Protein AF-A0A1B6EQP5-F1 (afdb_monomer_lite)

Sequence (119 aa):
STIVTNFRGEHLVSEDLEFTSCLVRVECAYKRNQNGEIEFISLIVKAPLQGSYTNMLDKEECKEKYFFYNIVPKLSNLYSVDFPKTFDCGNPSVIVMEDLNSMGFKVPKSTDLLDFEHC

Secondary structure (DSSP, 8-state):
--EEEEEEEEE-S-GGG-SSEEEEEEEEEEESSTTPPPEEEEEEEEEEPSSTTHHHHTTS--HHHHIIIIIHHHHHHHHT-----EE--S-TT-EEEE-GGGGT--PPPGGGSS-GGG-

pLDDT: mean 83.17, std 13.22, range [52.31, 97.31]

Foldseek 3Di:
DKDFPDKDKDFQAPPVPLPFKTKIKMKTWIAPDPPGDTDIFIKIKIATDPDDCVVVCVVPQQVVLCCLPPPVVVVCVVVVDDDWDWDDDPDRRMTMTGDCVVVVDGDDYPVRVDPPVVD

InterPro domains:
  IPR004119 Ecdysteroid kinase-like [PF02958] (19-119)

Structure (mmCIF, N/CA/C/O backbone):
data_AF-A0A1B6EQP5-F1
#
_entry.id   AF-A0A1B6EQP5-F1
#
loop_
_atom_site.group_PDB
_atom_site.id
_atom_site.type_symbol
_atom_site.label_atom_id
_atom_site.label_alt_id
_atom_site.label_comp_id
_atom_site.label_asym_id
_atom_site.label_entity_id
_atom_site.label_seq_id
_atom_site.pdbx_PDB_ins_code
_atom_site.Cartn_x
_atom_site.Cartn_y
_atom_site.Cartn_z
_atom_site.occupancy
_atom_site.B_iso_or_equiv
_atom_site.auth_seq_id
_atom_site.auth_comp_id
_atom_site.auth_asym_id
_atom_site.auth_atom_id
_atom_site.pdbx_PDB_model_num
ATOM 1 N N . SER A 1 1 ? -12.094 10.804 17.098 1.00 83.62 1 SER A N 1
ATOM 2 C CA . SER A 1 1 ? -10.695 10.870 16.628 1.00 83.62 1 SER A CA 1
ATOM 3 C C . SER A 1 1 ? -10.218 9.458 16.373 1.00 83.62 1 SER A C 1
ATOM 5 O O . SER A 1 1 ? -10.462 8.593 17.209 1.00 83.62 1 SER A O 1
ATOM 7 N N . THR A 1 2 ? -9.571 9.209 15.234 1.00 89.50 2 THR A N 1
ATOM 8 C CA . THR A 1 2 ? -9.067 7.867 14.918 1.00 89.50 2 THR A CA 1
ATOM 9 C C . THR A 1 2 ? -7.827 7.554 15.747 1.00 89.50 2 THR A C 1
ATOM 11 O O . THR A 1 2 ? -6.884 8.341 15.761 1.00 89.50 2 THR A O 1
ATOM 14 N N . ILE A 1 3 ? -7.836 6.417 16.438 1.00 93.06 3 ILE A N 1
ATOM 15 C CA . ILE A 1 3 ? -6.728 5.927 17.259 1.00 93.06 3 ILE A CA 1
ATOM 16 C C . ILE A 1 3 ? -6.346 4.545 16.739 1.00 93.06 3 ILE A C 1
ATOM 18 O O . ILE A 1 3 ? -7.176 3.635 16.744 1.00 93.06 3 ILE A O 1
ATOM 22 N N . VAL A 1 4 ? -5.099 4.390 16.300 1.00 93.31 4 VAL A N 1
ATOM 23 C CA . VAL A 1 4 ? -4.527 3.077 15.978 1.00 93.31 4 VAL A CA 1
ATOM 24 C C . VAL A 1 4 ? -4.215 2.373 17.293 1.00 93.31 4 VAL A C 1
ATOM 26 O O . VAL A 1 4 ? -3.490 2.908 18.128 1.00 93.31 4 VAL A O 1
ATOM 29 N N . THR A 1 5 ? -4.794 1.194 17.499 1.00 94.94 5 THR A N 1
ATOM 30 C CA . THR A 1 5 ? -4.624 0.414 18.733 1.00 94.94 5 THR A CA 1
ATOM 31 C C . THR A 1 5 ? -3.564 -0.667 18.594 1.00 94.94 5 THR A C 1
ATOM 33 O O . THR A 1 5 ? -2.934 -1.028 19.581 1.00 94.94 5 THR A O 1
ATOM 36 N N . ASN A 1 6 ? -3.385 -1.203 17.386 1.00 96.00 6 ASN A N 1
ATOM 37 C CA . ASN A 1 6 ? -2.344 -2.175 17.075 1.00 96.00 6 ASN A CA 1
ATOM 38 C C . ASN A 1 6 ? -2.026 -2.126 15.576 1.00 96.00 6 ASN A C 1
ATOM 40 O O . ASN A 1 6 ? -2.896 -1.771 14.779 1.00 96.00 6 ASN A O 1
ATOM 44 N N . PHE A 1 7 ? -0.812 -2.509 15.195 1.00 96.62 7 PHE A N 1
ATOM 45 C CA . PHE A 1 7 ? -0.445 -2.696 13.798 1.00 96.62 7 PHE A CA 1
ATOM 46 C C . PHE A 1 7 ? 0.606 -3.796 13.645 1.00 96.62 7 PHE A C 1
ATOM 48 O O . PHE A 1 7 ? 1.384 -4.062 14.562 1.00 96.62 7 PHE A O 1
ATOM 55 N N . ARG A 1 8 ? 0.643 -4.421 12.470 1.00 97.31 8 ARG A N 1
ATOM 56 C CA . ARG A 1 8 ? 1.665 -5.396 12.084 1.00 97.31 8 ARG A CA 1
ATOM 57 C C . ARG A 1 8 ? 2.097 -5.148 10.644 1.00 97.31 8 ARG A C 1
ATOM 59 O O . ARG A 1 8 ? 1.257 -4.885 9.794 1.00 97.31 8 ARG A O 1
ATOM 66 N N . GLY A 1 9 ? 3.400 -5.254 10.392 1.00 95.38 9 GLY A N 1
ATOM 67 C CA . GLY A 1 9 ? 3.980 -5.258 9.050 1.00 95.38 9 GLY A CA 1
ATOM 68 C C . GLY A 1 9 ? 4.448 -6.656 8.641 1.00 95.38 9 GLY A C 1
ATOM 69 O O . GLY A 1 9 ? 4.971 -7.398 9.474 1.00 95.38 9 GLY 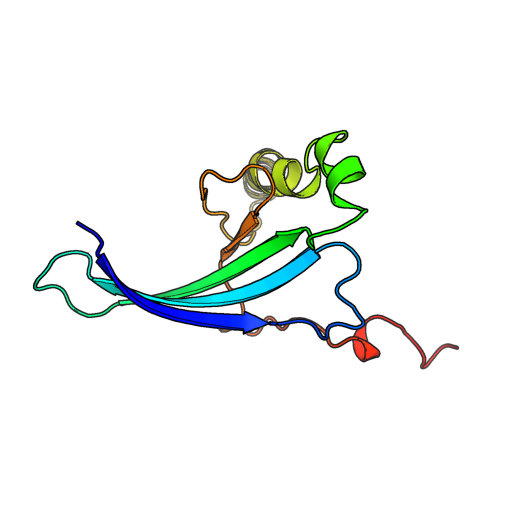A O 1
ATOM 70 N N . GLU A 1 10 ? 4.283 -6.998 7.368 1.00 93.12 10 GLU A N 1
ATOM 71 C CA . GLU A 1 10 ? 4.809 -8.210 6.735 1.00 93.12 10 GLU A CA 1
ATOM 72 C C . GLU A 1 10 ? 5.431 -7.857 5.376 1.00 93.12 10 GLU A C 1
ATOM 74 O O . GLU A 1 10 ? 4.792 -7.197 4.557 1.00 93.12 10 GLU A O 1
ATOM 79 N N . HIS A 1 11 ? 6.664 -8.303 5.120 1.00 89.88 11 HIS A N 1
ATOM 80 C CA . HIS A 1 11 ? 7.281 -8.183 3.797 1.00 89.88 11 HIS A CA 1
ATOM 81 C C . HIS A 1 11 ? 6.586 -9.119 2.809 1.00 89.88 11 HIS A C 1
ATOM 83 O O . HIS A 1 11 ? 6.406 -10.304 3.083 1.00 89.88 11 HIS A O 1
ATOM 89 N N . LEU A 1 12 ? 6.199 -8.585 1.654 1.00 86.38 12 LEU A N 1
ATOM 90 C CA . LEU A 1 12 ? 5.468 -9.340 0.634 1.00 86.38 12 LEU A CA 1
ATOM 91 C C . LEU A 1 12 ? 6.363 -9.955 -0.433 1.00 86.38 12 LEU A C 1
ATOM 93 O O . LEU A 1 12 ? 5.904 -10.778 -1.224 1.00 86.38 12 LEU A O 1
ATOM 97 N N . VAL A 1 13 ? 7.615 -9.524 -0.480 1.00 78.19 13 VAL A N 1
ATOM 98 C CA . VAL A 1 13 ? 8.592 -9.905 -1.487 1.00 78.19 13 VAL A CA 1
ATOM 99 C C . VAL A 1 13 ? 9.831 -10.414 -0.754 1.00 78.19 13 VAL A C 1
ATOM 101 O O . VAL A 1 13 ? 10.186 -9.894 0.301 1.00 78.19 13 VAL A O 1
ATOM 104 N N . SER A 1 14 ? 10.457 -11.471 -1.273 1.00 67.75 14 SER A N 1
ATOM 105 C CA . SER A 1 14 ? 11.733 -11.961 -0.743 1.00 67.75 14 SER A CA 1
ATOM 106 C C . SER A 1 14 ? 12.830 -10.921 -0.968 1.00 67.75 14 SER A C 1
ATOM 108 O O . SER A 1 14 ? 12.8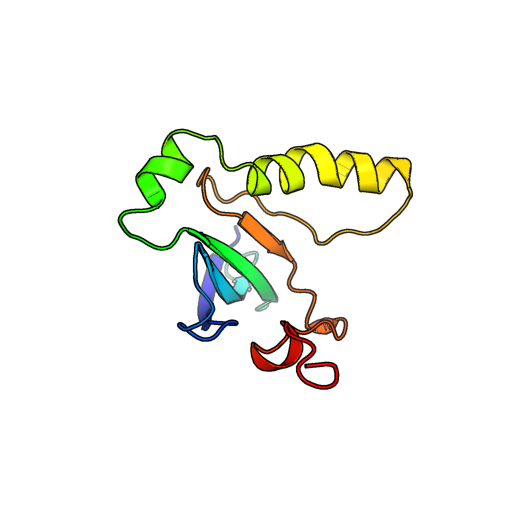32 -10.271 -2.012 1.00 67.75 14 SER A O 1
ATOM 110 N N . GLU A 1 15 ? 13.799 -10.829 -0.055 1.00 63.91 15 GLU A N 1
ATOM 111 C CA . GLU A 1 15 ? 14.925 -9.881 -0.143 1.00 63.91 15 GLU A CA 1
ATOM 112 C C . GLU A 1 15 ? 15.634 -9.919 -1.514 1.00 63.91 15 GLU A C 1
ATOM 114 O O . GLU A 1 15 ? 16.002 -8.877 -2.046 1.00 63.91 15 GLU A O 1
ATOM 119 N N . ASP A 1 16 ? 15.703 -11.092 -2.154 1.00 58.91 16 ASP A N 1
ATOM 120 C CA . ASP A 1 16 ? 16.321 -11.305 -3.475 1.00 58.91 16 ASP A CA 1
ATOM 121 C C . ASP A 1 16 ? 15.636 -10.574 -4.650 1.00 58.91 16 ASP A C 1
ATOM 123 O O . ASP A 1 16 ? 16.171 -10.529 -5.758 1.00 58.91 16 ASP A O 1
ATOM 127 N N . LEU A 1 17 ? 14.436 -10.030 -4.438 1.00 62.06 17 LEU A N 1
ATOM 128 C CA . LEU A 1 17 ? 13.660 -9.276 -5.427 1.00 62.06 17 LEU A CA 1
ATOM 129 C C . LEU A 1 17 ? 13.453 -7.808 -5.040 1.00 62.06 17 LEU A C 1
ATOM 131 O O . LEU A 1 17 ? 12.924 -7.023 -5.836 1.00 62.06 17 LEU A O 1
ATOM 135 N N . GLU A 1 18 ? 13.832 -7.420 -3.824 1.00 65.12 18 GLU A N 1
ATOM 136 C CA . GLU A 1 18 ? 13.782 -6.031 -3.392 1.00 65.12 18 GLU A CA 1
ATOM 137 C C . GLU A 1 18 ? 14.991 -5.304 -4.009 1.00 65.12 18 GLU A C 1
ATOM 139 O O . GLU A 1 18 ? 16.017 -5.086 -3.380 1.00 65.12 18 GLU A O 1
ATOM 144 N N . PHE A 1 19 ? 14.918 -4.970 -5.301 1.00 64.12 19 PHE A N 1
ATOM 145 C CA . PHE A 1 19 ? 16.037 -4.311 -5.992 1.00 64.12 19 PHE A CA 1
ATOM 146 C C . PHE A 1 19 ? 16.102 -2.812 -5.689 1.00 64.12 19 PHE A C 1
ATOM 148 O O . PHE A 1 19 ? 17.173 -2.247 -5.481 1.00 64.12 19 PHE A O 1
ATOM 155 N N . THR A 1 20 ? 14.946 -2.146 -5.690 1.00 71.44 20 THR A N 1
ATOM 156 C CA . THR A 1 20 ? 14.857 -0.678 -5.585 1.00 71.44 20 THR A CA 1
ATOM 157 C C . THR A 1 20 ? 13.896 -0.207 -4.501 1.00 71.44 20 THR A C 1
ATOM 159 O O . THR A 1 20 ? 13.929 0.957 -4.105 1.00 71.44 20 THR A O 1
ATOM 162 N N . SER A 1 21 ? 13.022 -1.089 -4.020 1.00 79.25 21 SER A N 1
ATOM 163 C CA . SER A 1 21 ? 11.976 -0.765 -3.053 1.00 79.25 21 SER A CA 1
ATOM 164 C C . SER A 1 21 ? 11.554 -2.002 -2.276 1.00 79.25 21 SER A C 1
ATOM 166 O O . SER A 1 21 ? 11.445 -3.071 -2.876 1.00 79.25 21 SER A O 1
ATOM 168 N N . CYS A 1 22 ? 11.226 -1.830 -1.001 1.00 86.06 22 CYS A N 1
ATOM 169 C CA . CYS A 1 22 ? 10.526 -2.832 -0.214 1.00 86.06 22 CYS A CA 1
ATOM 170 C C . CYS A 1 22 ? 9.009 -2.685 -0.381 1.00 86.06 22 CYS A C 1
ATOM 172 O O . CYS A 1 22 ? 8.482 -1.5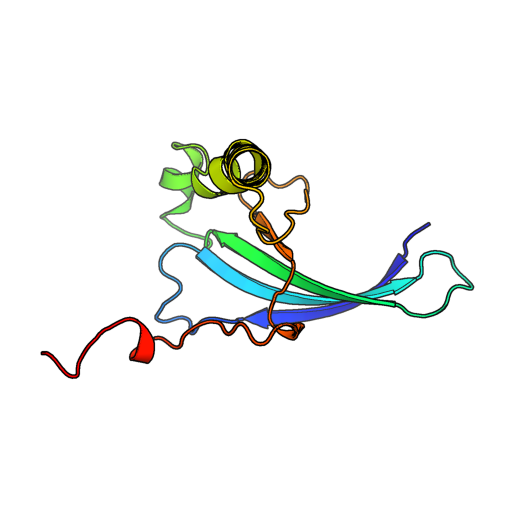81 -0.583 1.00 86.06 22 CYS A O 1
ATOM 174 N N . LEU A 1 23 ? 8.308 -3.816 -0.299 1.00 89.38 23 LEU A N 1
ATOM 175 C CA . LEU A 1 23 ? 6.851 -3.877 -0.346 1.00 89.38 23 LEU A CA 1
ATOM 176 C C . LEU A 1 23 ? 6.339 -4.570 0.915 1.00 89.38 23 LEU A C 1
ATOM 178 O O . LEU A 1 23 ? 6.569 -5.761 1.121 1.00 89.38 23 LEU A O 1
ATOM 182 N N .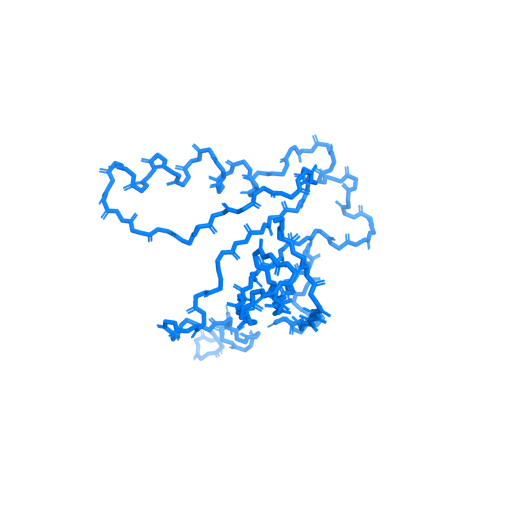 VAL A 1 24 ? 5.634 -3.817 1.753 1.00 92.75 24 VAL A N 1
ATOM 183 C CA . VAL A 1 24 ? 5.179 -4.261 3.070 1.00 92.75 24 VAL A CA 1
ATOM 184 C C . VAL A 1 24 ? 3.659 -4.202 3.127 1.00 92.75 24 VAL A C 1
ATOM 186 O O . VAL A 1 24 ? 3.067 -3.158 2.854 1.00 92.75 24 VAL A O 1
ATOM 189 N N . ARG A 1 25 ? 3.010 -5.297 3.522 1.00 95.19 25 ARG A N 1
ATOM 190 C CA . ARG A 1 25 ? 1.611 -5.267 3.959 1.00 95.19 25 ARG A CA 1
ATOM 191 C C . ARG A 1 25 ? 1.565 -4.787 5.396 1.00 95.19 25 ARG A C 1
ATOM 193 O O . ARG A 1 25 ? 2.244 -5.344 6.254 1.00 95.19 25 ARG A O 1
ATOM 200 N N . VAL A 1 26 ? 0.753 -3.773 5.655 1.00 96.56 26 VAL A N 1
ATOM 201 C CA . VAL A 1 26 ? 0.506 -3.247 6.992 1.00 96.56 26 VAL A CA 1
ATOM 202 C C . VAL A 1 26 ? -0.950 -3.486 7.355 1.00 96.56 26 VAL A C 1
ATOM 204 O O . VAL A 1 26 ? -1.856 -2.901 6.764 1.00 96.56 26 VAL A O 1
ATOM 207 N N . GLU A 1 27 ? -1.163 -4.329 8.356 1.00 97.00 27 GLU A N 1
ATOM 208 C CA . GLU A 1 27 ? -2.469 -4.575 8.955 1.00 97.00 27 GLU A CA 1
ATOM 209 C C . GLU A 1 27 ? -2.619 -3.696 10.195 1.00 97.00 27 GLU A C 1
ATOM 211 O O . GLU A 1 27 ? -1.795 -3.744 11.110 1.00 97.00 27 GLU A O 1
ATOM 216 N N . CYS A 1 28 ? -3.678 -2.894 10.239 1.00 96.31 28 CYS A N 1
ATOM 217 C CA . CYS A 1 28 ? -3.949 -1.950 11.315 1.00 96.31 28 CYS A CA 1
ATOM 218 C C . CYS A 1 28 ? -5.294 -2.255 11.969 1.00 96.31 28 CYS A C 1
ATOM 220 O O . CYS A 1 28 ? -6.319 -2.328 11.292 1.00 96.31 28 CYS A O 1
ATOM 222 N N . ALA A 1 29 ? -5.297 -2.329 13.298 1.00 97.12 29 ALA A N 1
ATOM 223 C CA . ALA A 1 29 ? -6.499 -2.275 14.116 1.00 97.12 29 ALA A CA 1
ATOM 224 C C . ALA A 1 29 ? -6.670 -0.850 14.655 1.00 97.12 29 ALA A C 1
ATOM 226 O O . ALA A 1 29 ? -5.740 -0.290 15.249 1.00 97.12 29 ALA A O 1
ATOM 227 N N . TYR A 1 30 ? -7.841 -0.249 14.461 1.00 95.19 30 TYR A N 1
ATOM 228 C CA . TYR A 1 30 ? -8.106 1.132 14.857 1.00 95.19 30 TYR A CA 1
ATOM 229 C C . TYR A 1 30 ? -9.521 1.330 15.397 1.00 95.19 30 TYR A C 1
ATOM 231 O O . TYR A 1 30 ? -10.417 0.524 15.175 1.00 95.19 30 TYR A O 1
ATOM 239 N N . LYS A 1 31 ? -9.727 2.441 16.107 1.00 96.31 31 LYS A N 1
ATOM 240 C CA . LYS A 1 31 ? -11.041 2.898 16.574 1.00 96.31 31 LYS A CA 1
ATOM 241 C C . LYS A 1 31 ? -11.278 4.327 16.116 1.00 96.31 31 LYS A C 1
ATOM 243 O O . LYS A 1 31 ? -10.389 5.162 16.259 1.00 96.31 31 LYS A O 1
ATOM 248 N N . ARG A 1 32 ? -12.476 4.658 15.625 1.00 91.38 32 ARG A N 1
ATOM 249 C CA . ARG A 1 32 ? -12.815 6.039 15.208 1.00 91.38 32 ARG A CA 1
ATOM 250 C C . ARG A 1 32 ? -13.047 7.005 16.369 1.00 91.38 32 ARG A C 1
ATOM 252 O O . ARG A 1 32 ? -12.994 8.215 16.154 1.00 91.38 32 ARG A O 1
ATOM 259 N N . ASN A 1 33 ? -13.294 6.474 17.569 1.00 89.62 33 ASN A N 1
ATOM 260 C CA . ASN A 1 33 ? -13.477 7.177 18.844 1.00 89.62 33 ASN A CA 1
ATOM 261 C C . ASN A 1 33 ? -13.026 6.266 20.007 1.00 89.62 33 ASN A C 1
ATOM 263 O O . ASN A 1 33 ? -12.952 5.053 19.833 1.00 89.62 33 ASN A O 1
ATOM 267 N N . GLN A 1 34 ? -12.786 6.813 21.207 1.00 78.44 34 GLN A N 1
ATOM 268 C CA . GLN A 1 34 ? -12.298 6.039 22.370 1.00 78.44 34 GLN A CA 1
ATOM 269 C C . GLN A 1 34 ? -13.192 4.837 22.737 1.00 78.44 34 GLN A C 1
ATOM 271 O O . GLN A 1 34 ? -12.685 3.768 23.074 1.00 78.44 34 GLN A O 1
ATOM 276 N N . ASN A 1 35 ? -14.510 4.993 22.583 1.00 80.75 35 ASN A N 1
ATOM 277 C CA . ASN A 1 35 ? -15.511 3.959 22.873 1.00 80.75 35 ASN A CA 1
ATOM 278 C C . ASN A 1 35 ? -15.969 3.191 21.620 1.00 80.75 35 ASN A C 1
ATOM 280 O O . ASN A 1 35 ? -16.967 2.482 21.672 1.00 80.75 35 ASN A O 1
ATOM 284 N N . GLY A 1 36 ? -15.297 3.383 20.483 1.00 86.06 36 GLY A N 1
ATOM 285 C CA . GLY A 1 36 ? -15.666 2.736 19.227 1.00 86.06 36 GLY A CA 1
ATOM 286 C C . GLY A 1 36 ? -15.317 1.250 19.197 1.00 86.06 36 GLY A C 1
ATOM 287 O O . GLY A 1 36 ? -14.416 0.789 19.910 1.00 86.06 36 GLY A O 1
ATOM 288 N N . GLU A 1 37 ? -16.014 0.528 18.322 1.00 93.62 37 GLU A N 1
ATOM 289 C CA . GLU A 1 37 ? -15.632 -0.824 17.922 1.00 93.62 37 GLU A CA 1
ATOM 290 C C . GLU A 1 37 ? -14.258 -0.819 17.241 1.00 93.62 37 GLU A C 1
ATOM 292 O O . GLU A 1 37 ? -13.808 0.201 16.707 1.00 93.62 37 GLU A O 1
ATOM 297 N N . ILE A 1 38 ? -13.568 -1.958 17.320 1.00 95.38 38 ILE A N 1
ATOM 298 C CA . ILE A 1 38 ? -12.285 -2.146 16.646 1.00 95.38 38 ILE A CA 1
ATOM 299 C C . ILE A 1 38 ? -12.571 -2.457 15.179 1.00 95.38 38 ILE A C 1
ATOM 301 O O . ILE A 1 38 ? -13.187 -3.471 14.861 1.00 95.38 38 ILE A O 1
ATOM 305 N N . GLU A 1 39 ? -12.091 -1.586 14.302 1.00 94.88 39 GLU A N 1
ATOM 306 C CA . GLU A 1 39 ? -12.077 -1.768 12.856 1.00 94.88 39 GLU A CA 1
ATOM 307 C C . GLU A 1 39 ? -10.688 -2.236 12.409 1.00 94.88 39 GLU A C 1
ATOM 309 O O . GLU A 1 39 ? -9.674 -1.930 13.044 1.00 94.88 39 GLU A O 1
ATOM 314 N N . PHE A 1 40 ? -10.642 -2.957 11.289 1.00 95.00 40 PHE A N 1
ATOM 315 C CA . PHE A 1 40 ? -9.405 -3.448 10.689 1.00 95.00 40 PHE A CA 1
ATOM 316 C C . PHE A 1 40 ? -9.254 -2.907 9.272 1.00 95.00 40 PHE A C 1
ATOM 318 O O . PHE A 1 40 ? -10.232 -2.779 8.535 1.00 95.00 40 PHE A O 1
ATOM 325 N N . ILE A 1 41 ? -8.022 -2.595 8.890 1.00 94.94 41 ILE A N 1
ATOM 326 C CA . ILE A 1 41 ? -7.661 -2.242 7.518 1.00 94.94 41 ILE A CA 1
ATOM 327 C C . ILE A 1 41 ? -6.323 -2.884 7.167 1.00 94.94 41 ILE A C 1
ATOM 329 O O . ILE A 1 41 ? -5.420 -2.922 8.001 1.00 94.94 41 ILE A O 1
ATOM 333 N N . SER A 1 42 ? -6.208 -3.373 5.934 1.00 96.50 42 SER A N 1
ATOM 334 C CA . SER A 1 42 ? -4.941 -3.808 5.351 1.00 96.50 42 SER A CA 1
ATOM 335 C C . SER A 1 42 ? -4.524 -2.825 4.264 1.00 96.50 42 SER A C 1
ATOM 337 O O . SER A 1 42 ? -5.349 -2.393 3.453 1.00 96.50 42 SER A O 1
ATOM 339 N N . LEU A 1 43 ? -3.253 -2.442 4.280 1.00 96.12 43 LEU A N 1
ATOM 340 C CA . LEU A 1 43 ? -2.649 -1.485 3.362 1.00 96.12 43 LEU A CA 1
ATOM 341 C C . LEU A 1 43 ? -1.370 -2.071 2.773 1.00 96.12 43 LEU A C 1
ATOM 343 O O . LEU A 1 43 ? -0.656 -2.823 3.432 1.00 96.12 43 LEU A O 1
ATOM 347 N N . ILE A 1 44 ? -1.041 -1.663 1.556 1.00 95.44 44 ILE A N 1
ATOM 348 C CA 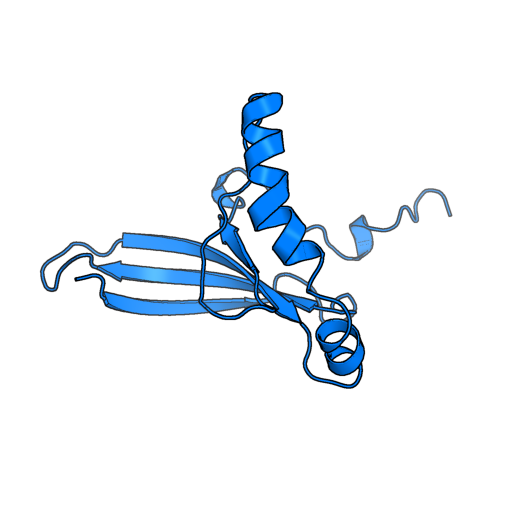. ILE A 1 44 ? 0.247 -1.932 0.924 1.00 95.44 44 ILE A CA 1
ATOM 349 C C . ILE A 1 44 ? 1.094 -0.671 1.021 1.00 95.44 44 ILE A C 1
ATOM 351 O O . ILE A 1 44 ? 0.705 0.385 0.526 1.00 95.44 44 ILE A O 1
ATOM 355 N N . VAL A 1 45 ? 2.261 -0.782 1.644 1.00 94.25 45 VAL A N 1
ATOM 356 C CA . VAL A 1 45 ? 3.255 0.283 1.740 1.00 94.25 45 VAL A CA 1
ATOM 357 C C . VAL A 1 45 ? 4.440 -0.089 0.864 1.00 94.25 45 VAL A C 1
ATOM 359 O O . VAL A 1 45 ? 5.091 -1.108 1.084 1.00 94.25 45 VAL A O 1
ATOM 362 N N . LYS A 1 46 ? 4.729 0.752 -0.126 1.00 90.81 46 LYS A N 1
ATOM 363 C CA . LYS A 1 46 ? 5.923 0.648 -0.962 1.00 90.81 46 LYS A CA 1
ATOM 364 C C . LYS A 1 46 ? 6.860 1.801 -0.636 1.00 90.81 46 LYS A C 1
ATOM 366 O O . LYS A 1 46 ? 6.453 2.964 -0.705 1.00 90.81 46 LYS A O 1
ATOM 371 N N . ALA A 1 47 ? 8.100 1.483 -0.290 1.00 87.31 47 ALA A N 1
ATOM 372 C CA . ALA A 1 47 ? 9.112 2.468 0.070 1.00 87.31 47 ALA A CA 1
ATOM 373 C C . ALA A 1 47 ? 10.463 2.111 -0.566 1.00 87.31 47 ALA A C 1
ATOM 375 O O . ALA A 1 47 ? 10.738 0.933 -0.785 1.00 87.31 47 ALA A O 1
ATOM 376 N N . PRO A 1 48 ? 11.319 3.094 -0.885 1.00 82.62 48 PRO A N 1
ATOM 377 C CA . PRO A 1 48 ? 12.662 2.823 -1.380 1.00 82.62 48 PRO A CA 1
ATOM 378 C C . PRO A 1 48 ? 13.499 2.100 -0.320 1.00 82.62 48 PRO A C 1
ATOM 380 O O . PRO A 1 48 ? 13.367 2.367 0.876 1.00 82.62 48 PRO A O 1
ATOM 383 N N . LEU A 1 49 ? 14.397 1.220 -0.764 1.00 79.31 49 LEU A N 1
ATOM 384 C CA . LEU A 1 49 ? 15.399 0.633 0.125 1.00 79.31 49 LEU A CA 1
ATOM 385 C C . LEU A 1 49 ? 16.421 1.690 0.558 1.00 79.31 49 LEU A C 1
ATOM 387 O O . LEU A 1 49 ? 16.832 2.534 -0.240 1.00 79.31 49 LEU A O 1
ATOM 391 N N . GLN A 1 50 ? 16.864 1.632 1.816 1.00 71.44 50 GLN A N 1
ATOM 392 C CA . GLN A 1 50 ? 17.947 2.494 2.293 1.00 71.44 50 GLN A CA 1
ATOM 393 C C . GLN A 1 50 ? 19.278 2.094 1.636 1.00 71.44 50 GLN A C 1
ATOM 395 O O . GLN A 1 50 ? 19.672 0.932 1.698 1.00 71.44 50 GLN A O 1
ATOM 400 N N . GLY A 1 51 ? 19.995 3.049 1.032 1.00 67.44 51 GLY A N 1
ATOM 401 C CA . GLY A 1 51 ? 21.324 2.808 0.457 1.00 67.44 51 GLY A CA 1
ATOM 402 C C . GLY A 1 51 ? 21.635 3.638 -0.792 1.00 67.44 51 GLY A C 1
ATOM 403 O O . GLY A 1 51 ? 20.956 4.611 -1.096 1.00 67.44 51 GLY A O 1
ATOM 404 N N . SER A 1 52 ? 22.672 3.232 -1.536 1.00 53.03 52 SER A N 1
ATOM 405 C CA . SER A 1 52 ? 23.266 3.944 -2.690 1.00 53.03 52 SER A CA 1
ATOM 406 C C . SER A 1 52 ? 22.279 4.417 -3.774 1.00 53.03 52 SER A C 1
ATOM 408 O O . SER A 1 52 ? 22.620 5.309 -4.552 1.00 53.03 52 SER A O 1
ATOM 410 N N . TYR A 1 53 ? 21.087 3.823 -3.855 1.00 57.28 53 TYR A N 1
ATOM 411 C CA . TYR A 1 53 ? 20.074 4.123 -4.870 1.00 57.28 53 TYR A CA 1
ATOM 412 C C . TYR A 1 53 ? 19.111 5.252 -4.474 1.00 57.28 53 TYR A C 1
ATOM 414 O O . TYR A 1 53 ? 18.477 5.830 -5.360 1.00 57.28 53 TYR A O 1
ATOM 422 N N . THR A 1 54 ? 19.043 5.639 -3.190 1.00 60.41 54 THR A N 1
ATOM 423 C CA . THR A 1 54 ? 18.210 6.776 -2.752 1.00 60.41 54 THR A CA 1
ATOM 424 C C . THR A 1 54 ? 18.664 8.065 -3.427 1.00 60.41 54 THR A C 1
ATOM 426 O O . THR A 1 54 ? 17.842 8.806 -3.936 1.00 60.41 54 THR A O 1
ATOM 429 N N . ASN A 1 55 ? 19.974 8.256 -3.607 1.00 57.94 55 ASN A N 1
ATOM 430 C CA . ASN A 1 55 ? 20.532 9.440 -4.267 1.00 57.94 55 ASN A CA 1
ATOM 431 C C . ASN A 1 55 ? 20.122 9.600 -5.748 1.00 57.94 55 ASN A C 1
ATOM 433 O O . ASN A 1 55 ? 20.183 10.714 -6.268 1.00 57.94 55 ASN A O 1
ATOM 437 N N . MET A 1 56 ? 19.756 8.519 -6.453 1.00 58.00 56 MET A N 1
ATOM 438 C CA . MET A 1 56 ? 19.178 8.611 -7.806 1.00 58.00 56 MET A CA 1
ATOM 439 C C . MET A 1 56 ? 17.682 8.939 -7.749 1.00 58.00 56 MET A C 1
ATOM 441 O O . MET A 1 56 ? 17.222 9.771 -8.526 1.00 58.00 56 MET A O 1
ATOM 445 N N . LEU A 1 57 ? 16.953 8.335 -6.807 1.00 59.59 57 LEU A N 1
ATOM 446 C CA . LEU A 1 57 ? 15.526 8.586 -6.560 1.00 59.59 57 LEU A CA 1
ATOM 447 C C . LEU A 1 57 ? 15.241 9.959 -5.928 1.00 59.59 57 LEU A C 1
ATOM 449 O O . LEU A 1 57 ? 14.135 10.465 -6.036 1.00 59.59 57 LEU A O 1
ATOM 453 N N . ASP A 1 58 ? 16.225 10.570 -5.272 1.00 60.69 58 ASP A N 1
ATOM 454 C CA . ASP A 1 58 ? 16.115 11.917 -4.706 1.00 60.69 58 ASP A CA 1
ATOM 455 C C . ASP A 1 58 ? 16.376 12.994 -5.774 1.00 60.69 58 ASP A C 1
ATOM 457 O O . ASP A 1 58 ? 15.935 14.134 -5.638 1.00 60.69 58 ASP A O 1
ATOM 461 N N . LYS A 1 59 ? 17.100 12.643 -6.849 1.00 57.72 59 LYS A N 1
ATOM 462 C CA . LYS A 1 59 ? 17.378 13.534 -7.990 1.00 57.72 59 LYS A CA 1
ATOM 463 C C . LYS A 1 59 ? 16.292 13.486 -9.055 1.00 57.72 59 LYS A C 1
ATOM 465 O O . LYS A 1 59 ? 16.026 14.503 -9.689 1.00 57.72 59 LYS A O 1
ATOM 470 N N . GLU A 1 60 ? 15.694 12.321 -9.268 1.00 59.25 60 GLU A N 1
ATOM 471 C CA . GLU A 1 60 ? 14.519 12.170 -10.116 1.00 59.25 60 GLU A CA 1
ATOM 472 C C . GLU A 1 60 ? 13.299 11.989 -9.225 1.00 59.25 60 GLU A C 1
ATOM 474 O O . GLU A 1 60 ? 13.210 10.976 -8.543 1.00 59.25 60 GLU A O 1
ATOM 479 N N . GLU A 1 61 ? 12.359 12.941 -9.238 1.00 60.72 61 GLU A N 1
ATOM 480 C CA . GLU A 1 61 ? 11.075 12.809 -8.536 1.00 60.72 61 GLU A CA 1
ATOM 481 C C . GLU A 1 61 ? 10.525 11.380 -8.661 1.00 60.72 61 GLU A C 1
ATOM 483 O O . GLU A 1 61 ? 10.570 10.798 -9.748 1.00 60.72 61 GLU A O 1
ATOM 488 N N . CYS A 1 62 ? 10.004 10.809 -7.567 1.00 70.38 62 CYS A N 1
ATOM 489 C CA . CYS A 1 62 ? 9.479 9.443 -7.558 1.00 70.38 62 CYS A CA 1
ATOM 490 C C . CYS A 1 62 ? 8.353 9.296 -8.602 1.00 70.38 62 CYS A C 1
ATOM 492 O O . CYS A 1 62 ? 7.179 9.565 -8.327 1.00 70.38 62 CYS A O 1
ATOM 494 N N . LYS A 1 63 ? 8.719 8.869 -9.820 1.00 80.88 63 LYS A N 1
ATOM 495 C CA . LYS A 1 63 ? 7.823 8.787 -10.986 1.00 80.88 63 LYS A CA 1
ATOM 496 C C . LYS A 1 63 ? 6.628 7.893 -10.701 1.00 80.88 63 LYS A C 1
ATOM 498 O O . LYS A 1 63 ? 5.520 8.186 -11.139 1.00 80.88 63 LYS A O 1
ATOM 503 N N . GLU A 1 64 ? 6.850 6.833 -9.930 1.00 84.44 64 GLU A N 1
ATOM 504 C CA . GLU A 1 64 ? 5.802 5.913 -9.513 1.00 84.44 64 GLU A CA 1
ATOM 505 C C . GLU A 1 64 ? 4.775 6.604 -8.608 1.00 84.44 64 GLU A C 1
ATOM 507 O O . GLU A 1 64 ? 3.578 6.533 -8.886 1.00 84.44 64 GLU A O 1
ATOM 512 N N . LYS A 1 65 ? 5.212 7.365 -7.592 1.00 85.69 65 LYS A N 1
ATOM 513 C CA . LYS A 1 65 ? 4.285 8.146 -6.762 1.00 85.69 65 LYS A CA 1
ATOM 514 C C . LYS A 1 65 ? 3.528 9.162 -7.611 1.00 85.69 65 LYS A C 1
ATOM 516 O O . LYS A 1 65 ? 2.306 9.252 -7.509 1.00 85.69 65 LYS A O 1
ATOM 521 N N . TYR A 1 66 ? 4.223 9.897 -8.481 1.00 86.81 66 TYR A N 1
ATOM 522 C CA . TYR A 1 66 ? 3.565 10.849 -9.375 1.00 86.81 66 TYR A CA 1
ATOM 523 C C . TYR A 1 66 ? 2.489 10.166 -10.230 1.00 86.81 66 TYR A C 1
ATOM 525 O O . TYR A 1 66 ? 1.370 10.673 -10.321 1.00 86.81 66 TYR A O 1
ATOM 533 N N . PHE A 1 67 ? 2.796 9.003 -10.806 1.00 90.00 67 PHE A N 1
ATOM 534 C CA . PHE A 1 67 ? 1.868 8.223 -11.616 1.00 90.00 67 PHE A CA 1
ATOM 535 C C . PHE A 1 67 ? 0.610 7.827 -10.832 1.00 90.00 67 PHE A C 1
ATOM 537 O O . PHE A 1 67 ? -0.502 8.147 -11.258 1.00 90.00 67 PHE A O 1
ATOM 544 N N . PHE A 1 68 ? 0.768 7.208 -9.661 1.00 90.38 68 PHE A N 1
ATOM 545 C CA . PHE A 1 68 ? -0.365 6.756 -8.849 1.00 90.38 68 PHE A CA 1
ATOM 546 C C . PHE A 1 68 ? -1.230 7.903 -8.314 1.00 90.38 68 PHE A C 1
ATOM 548 O O . PHE A 1 68 ? -2.446 7.767 -8.253 1.00 90.38 68 PHE A O 1
ATOM 555 N N . TYR A 1 69 ? -0.643 9.054 -7.983 1.00 89.25 69 TYR A N 1
ATOM 556 C CA . TYR A 1 69 ? -1.401 10.175 -7.417 1.00 89.25 69 TYR A CA 1
ATOM 557 C C . TYR A 1 69 ? -1.976 11.132 -8.470 1.00 89.25 69 TYR A C 1
ATOM 559 O O . TYR A 1 69 ? -2.995 11.769 -8.215 1.00 89.25 69 TYR A O 1
ATOM 567 N N . ASN A 1 70 ? -1.356 11.256 -9.651 1.00 89.25 70 ASN A N 1
ATOM 568 C CA . ASN A 1 70 ? -1.738 12.269 -10.649 1.00 89.25 70 ASN A CA 1
ATOM 569 C C . ASN A 1 70 ? -2.270 11.693 -11.962 1.00 89.25 70 ASN A C 1
ATOM 571 O O . ASN A 1 70 ? -3.014 12.383 -12.667 1.00 89.25 70 ASN A O 1
ATOM 575 N N . ILE A 1 71 ? -1.865 10.475 -12.331 1.00 92.44 71 ILE A N 1
ATOM 576 C CA . ILE A 1 71 ? -2.218 9.857 -13.615 1.00 92.44 71 ILE A CA 1
ATOM 577 C C . ILE A 1 71 ? -3.325 8.823 -13.427 1.00 92.44 71 ILE A C 1
ATOM 579 O O . ILE A 1 71 ? -4.343 8.905 -14.112 1.00 92.44 71 ILE A O 1
ATOM 583 N N . VAL A 1 72 ? -3.183 7.914 -12.461 1.00 92.62 72 VAL A N 1
ATOM 584 C CA . VAL A 1 72 ? -4.175 6.863 -12.176 1.00 92.62 72 VAL A CA 1
ATOM 585 C C . VAL A 1 72 ? -5.592 7.414 -11.950 1.00 92.62 72 VAL A C 1
ATOM 587 O O . VAL A 1 72 ? -6.508 6.907 -12.597 1.00 92.62 72 VAL A O 1
ATOM 590 N N . PRO A 1 73 ? -5.823 8.492 -11.170 1.00 91.31 73 PRO A N 1
ATOM 591 C CA . PRO A 1 73 ? -7.172 9.042 -11.007 1.00 91.31 73 PRO A CA 1
ATOM 592 C C . PRO A 1 73 ? -7.790 9.535 -12.325 1.00 91.31 73 PRO A C 1
ATOM 594 O O . PRO A 1 73 ? -8.989 9.383 -12.554 1.00 91.31 73 PRO A O 1
ATOM 597 N N . LYS A 1 74 ? -6.968 10.090 -13.228 1.00 93.50 74 LYS A N 1
ATOM 598 C CA . LYS A 1 74 ? -7.419 10.547 -14.552 1.00 93.50 74 LYS A CA 1
ATOM 599 C C . LYS A 1 74 ? -7.771 9.366 -15.449 1.00 93.50 74 LYS A C 1
ATOM 601 O O . LYS A 1 74 ? -8.776 9.427 -16.149 1.00 93.50 74 LYS A O 1
ATOM 606 N N . LEU A 1 75 ? -6.966 8.302 -15.412 1.00 93.56 75 LEU A N 1
ATOM 607 C CA . LEU A 1 75 ? -7.229 7.064 -16.149 1.00 93.56 75 LEU A CA 1
ATOM 608 C C . LEU A 1 75 ? -8.500 6.376 -15.647 1.00 93.56 75 LEU A C 1
ATOM 610 O O . LEU A 1 75 ? -9.328 5.982 -16.462 1.00 93.56 75 LEU A O 1
ATOM 614 N N . SER A 1 76 ? -8.673 6.287 -14.327 1.00 91.56 76 SER A N 1
ATOM 615 C CA . SER A 1 76 ? -9.870 5.724 -13.699 1.00 91.56 76 SER A CA 1
ATOM 616 C C . SER A 1 76 ? -11.131 6.432 -14.191 1.00 91.56 76 SER A C 1
ATOM 618 O O . SER A 1 76 ? -12.057 5.785 -14.669 1.00 91.56 76 SER A O 1
ATOM 620 N N . ASN A 1 77 ? -11.117 7.769 -14.189 1.00 91.50 77 ASN A N 1
ATOM 621 C CA . ASN A 1 77 ? -12.236 8.572 -14.671 1.00 91.50 77 ASN A CA 1
ATOM 622 C C . ASN A 1 77 ? -12.461 8.443 -16.189 1.00 91.50 77 ASN A C 1
ATOM 624 O O . ASN A 1 77 ? -13.599 8.349 -16.636 1.00 91.50 77 ASN A O 1
ATOM 628 N N . LEU A 1 78 ? -11.390 8.439 -16.990 1.00 95.25 78 LEU A N 1
ATOM 629 C CA . LEU A 1 78 ? -11.491 8.385 -18.451 1.00 95.25 78 LEU A CA 1
ATOM 630 C C . LEU A 1 78 ? -12.028 7.039 -18.952 1.00 95.25 78 LEU A C 1
ATOM 632 O O . LEU A 1 78 ? -12.823 7.009 -19.887 1.00 95.25 78 LEU A O 1
ATOM 636 N N . TYR A 1 79 ? -11.587 5.940 -18.341 1.00 93.69 79 TYR A N 1
ATOM 637 C CA . TYR A 1 79 ? -11.907 4.585 -18.793 1.00 93.69 79 TYR A CA 1
ATOM 638 C C . TYR A 1 79 ? -12.946 3.873 -17.921 1.00 93.69 79 TYR A C 1
ATOM 640 O O . TYR A 1 79 ? -13.316 2.748 -18.241 1.00 93.69 79 TYR A O 1
ATOM 648 N N . SER A 1 80 ? -13.441 4.512 -16.853 1.00 91.31 80 SER A N 1
ATOM 649 C CA . SER A 1 80 ? -14.359 3.900 -15.877 1.00 91.31 80 SER A CA 1
ATOM 650 C C . SER A 1 80 ? -13.825 2.568 -15.333 1.00 91.31 80 SER A C 1
ATOM 652 O O . SER A 1 80 ? -14.550 1.581 -15.243 1.00 91.31 80 SER A O 1
ATOM 654 N N . VAL A 1 81 ? -12.527 2.542 -15.021 1.00 88.38 81 VAL A N 1
ATOM 655 C CA . VAL A 1 81 ? -11.836 1.375 -14.459 1.00 88.38 81 VAL A CA 1
ATOM 656 C C . VAL A 1 81 ? -11.436 1.649 -13.015 1.00 88.38 81 VAL A C 1
ATOM 658 O O . VAL A 1 81 ? -10.973 2.746 -12.682 1.00 88.38 81 VAL A O 1
ATOM 661 N N . ASP A 1 82 ? -11.579 0.637 -12.169 1.00 87.50 82 ASP A N 1
ATOM 662 C CA . ASP A 1 82 ? -11.181 0.718 -10.770 1.00 87.50 82 ASP A CA 1
ATOM 663 C C . ASP A 1 82 ? -9.686 0.417 -10.626 1.00 87.50 82 ASP A C 1
ATOM 665 O O . ASP A 1 82 ? -9.189 -0.625 -11.058 1.00 87.50 82 ASP A O 1
ATOM 669 N N . PHE A 1 83 ? -8.967 1.345 -10.000 1.00 89.38 83 PHE A N 1
ATOM 670 C CA . PHE A 1 83 ? -7.587 1.157 -9.562 1.00 89.38 83 PHE A CA 1
ATOM 671 C C . PHE A 1 83 ? -7.541 1.108 -8.029 1.00 89.38 83 PHE A C 1
ATOM 673 O O . PHE A 1 83 ? -8.409 1.709 -7.387 1.00 89.38 83 PHE A O 1
ATOM 680 N N . PRO A 1 84 ? -6.526 0.454 -7.427 1.00 91.12 84 PRO A N 1
ATOM 681 C CA . PRO A 1 84 ? -6.340 0.488 -5.981 1.00 91.12 84 PRO A CA 1
ATOM 682 C C . PRO A 1 84 ? -6.308 1.930 -5.470 1.00 91.12 84 PRO A C 1
ATOM 684 O O . PRO A 1 84 ? -5.620 2.784 -6.040 1.00 91.12 84 PRO A O 1
ATOM 687 N N . LYS A 1 85 ? -7.023 2.208 -4.377 1.00 91.94 85 LYS A N 1
ATOM 688 C CA . LYS A 1 85 ? -6.990 3.542 -3.763 1.00 91.94 85 LYS A CA 1
ATOM 689 C C . LYS A 1 85 ? -5.596 3.852 -3.231 1.00 91.94 85 LYS A C 1
ATOM 691 O O . LYS A 1 85 ? -4.941 2.993 -2.649 1.00 91.94 85 LYS A O 1
ATOM 696 N N . THR A 1 86 ? -5.174 5.103 -3.371 1.00 93.62 86 THR A N 1
ATOM 697 C CA . THR A 1 86 ? -3.918 5.624 -2.816 1.00 93.62 86 THR A CA 1
ATOM 698 C C . THR A 1 86 ? -4.197 6.500 -1.600 1.00 93.62 86 THR A C 1
ATOM 700 O O . THR A 1 86 ? -5.136 7.297 -1.621 1.00 93.62 86 THR A O 1
ATOM 703 N N . PHE A 1 87 ? -3.359 6.410 -0.570 1.00 92.75 87 PHE A N 1
ATOM 704 C CA . PHE A 1 87 ? -3.503 7.163 0.676 1.00 92.75 87 PHE A CA 1
ATOM 705 C C . PHE A 1 87 ? -2.267 8.020 0.931 1.00 92.75 87 PHE A C 1
ATOM 707 O O . PHE A 1 87 ? -1.156 7.497 1.001 1.00 92.75 87 PHE A O 1
ATOM 714 N N . ASP A 1 88 ? -2.449 9.329 1.110 1.00 90.44 88 ASP A N 1
ATOM 715 C CA . ASP A 1 88 ? -1.328 10.203 1.452 1.00 90.44 88 ASP A CA 1
ATOM 716 C C . ASP A 1 88 ? -0.794 9.897 2.861 1.00 90.44 88 ASP A C 1
ATOM 718 O O . ASP A 1 88 ? -1.551 9.693 3.810 1.00 90.44 88 ASP A O 1
ATOM 722 N N . CYS A 1 89 ? 0.530 9.880 2.985 1.00 89.19 89 CYS A N 1
ATOM 723 C CA . CYS A 1 89 ? 1.251 9.650 4.235 1.00 89.19 89 CYS A CA 1
ATOM 724 C C . CYS A 1 89 ? 2.255 10.768 4.555 1.00 89.19 89 CYS A C 1
ATOM 726 O O . CYS A 1 89 ? 3.051 10.634 5.483 1.00 89.19 89 CYS A O 1
ATOM 728 N N . GLY A 1 90 ? 2.272 11.852 3.770 1.00 88.50 90 GLY A N 1
ATOM 729 C CA . GLY A 1 90 ? 3.181 12.986 3.953 1.00 88.50 90 GLY A CA 1
ATOM 730 C C . GLY A 1 90 ? 4.636 12.724 3.548 1.00 88.50 90 GLY A C 1
ATOM 731 O O . GLY A 1 90 ? 5.401 13.674 3.396 1.00 88.50 90 GLY A O 1
ATOM 732 N N . ASN A 1 91 ? 5.036 11.469 3.313 1.00 87.31 91 ASN A N 1
ATOM 733 C CA . ASN A 1 91 ? 6.367 11.140 2.809 1.00 87.31 91 ASN A CA 1
ATOM 734 C C . ASN A 1 91 ? 6.372 11.118 1.261 1.00 87.31 91 ASN A C 1
ATOM 736 O O . ASN A 1 91 ? 5.619 10.345 0.657 1.00 87.31 91 ASN A O 1
ATOM 740 N N . PRO A 1 92 ? 7.189 11.951 0.584 1.00 82.00 92 PRO A N 1
ATOM 741 C CA . PRO A 1 92 ? 7.213 12.068 -0.878 1.00 82.00 92 PRO A CA 1
ATOM 742 C C . PRO A 1 92 ? 7.756 10.833 -1.609 1.00 82.00 92 PRO A C 1
ATOM 744 O O . PRO A 1 92 ? 7.468 10.678 -2.791 1.00 82.00 92 PRO A O 1
ATOM 747 N N . SER A 1 93 ? 8.470 9.942 -0.926 1.00 82.81 93 SER A N 1
ATOM 748 C CA . SER A 1 93 ? 9.076 8.751 -1.536 1.00 82.81 93 SER A CA 1
ATOM 749 C C . SER A 1 93 ? 8.317 7.462 -1.215 1.00 82.81 93 SER A C 1
ATOM 751 O O . SER A 1 93 ? 8.700 6.394 -1.678 1.00 82.81 93 SER A O 1
ATOM 753 N N . VAL A 1 94 ? 7.243 7.545 -0.425 1.00 88.50 94 VAL A N 1
ATOM 754 C CA . VAL A 1 94 ? 6.435 6.393 -0.011 1.00 88.50 94 VAL A CA 1
ATOM 755 C C . VAL A 1 94 ? 5.078 6.430 -0.699 1.00 88.50 94 VAL A C 1
ATOM 757 O O . VAL A 1 94 ? 4.438 7.479 -0.821 1.00 88.50 94 VAL A O 1
ATOM 760 N N . ILE A 1 95 ? 4.630 5.254 -1.124 1.00 92.25 95 ILE A N 1
ATOM 761 C CA . ILE A 1 95 ? 3.311 5.034 -1.704 1.00 92.25 95 ILE A CA 1
ATOM 762 C C . ILE A 1 95 ? 2.547 4.116 -0.754 1.00 92.25 95 ILE A C 1
ATOM 764 O O . ILE A 1 95 ? 3.015 3.027 -0.427 1.00 92.25 95 ILE A O 1
ATOM 768 N N . VAL A 1 96 ? 1.371 4.559 -0.316 1.00 94.69 96 VAL A N 1
ATOM 769 C CA . VAL A 1 96 ? 0.437 3.742 0.462 1.00 94.69 96 VAL A CA 1
ATOM 770 C C . VAL A 1 96 ? -0.786 3.480 -0.399 1.00 94.69 96 VAL A C 1
ATOM 772 O O . VAL A 1 96 ? -1.360 4.414 -0.962 1.00 94.69 96 VAL A O 1
ATOM 775 N N . MET A 1 97 ? -1.160 2.214 -0.525 1.00 95.38 97 MET A N 1
ATOM 776 C CA . MET A 1 97 ? -2.244 1.749 -1.384 1.00 95.38 97 MET A CA 1
ATOM 777 C C . MET A 1 97 ? -3.171 0.793 -0.641 1.00 95.38 97 MET A C 1
ATOM 779 O O . MET A 1 97 ? -2.807 0.197 0.371 1.00 95.38 97 MET A O 1
ATOM 783 N N . GLU A 1 98 ? -4.378 0.649 -1.168 1.00 95.25 98 GLU A N 1
ATOM 784 C CA . GLU A 1 98 ? -5.333 -0.382 -0.784 1.00 95.25 98 GLU A CA 1
ATOM 785 C C . GLU A 1 98 ? -4.748 -1.782 -0.998 1.00 95.25 98 GLU A C 1
ATOM 787 O O . GLU A 1 98 ? -4.147 -2.068 -2.037 1.00 95.25 98 GLU A O 1
ATOM 792 N N . ASP A 1 99 ? -4.934 -2.663 -0.015 1.00 95.56 99 ASP A N 1
ATOM 793 C CA . ASP A 1 99 ? -4.594 -4.072 -0.167 1.00 95.56 99 ASP A CA 1
ATOM 794 C C . ASP A 1 99 ? -5.722 -4.830 -0.870 1.00 95.56 99 ASP A C 1
ATOM 796 O O . ASP A 1 99 ? -6.789 -5.077 -0.306 1.00 95.56 99 ASP A O 1
ATOM 800 N N . LEU A 1 100 ? -5.455 -5.241 -2.109 1.00 93.88 100 LEU A N 1
ATOM 801 C CA . LEU A 1 100 ? -6.384 -6.019 -2.924 1.00 93.88 100 LEU A CA 1
ATOM 802 C C . LEU A 1 100 ? -6.378 -7.523 -2.601 1.00 93.88 100 LEU A C 1
ATOM 804 O O . LEU A 1 100 ? -7.029 -8.306 -3.296 1.00 93.88 100 LEU A O 1
ATOM 808 N N . ASN A 1 101 ? -5.664 -7.970 -1.564 1.00 92.81 101 ASN A N 1
ATOM 809 C CA . ASN A 1 101 ? -5.592 -9.391 -1.232 1.00 92.81 101 ASN A CA 1
ATOM 810 C C . ASN A 1 101 ? -6.949 -10.010 -0.878 1.00 92.81 101 ASN A C 1
ATOM 812 O O . ASN A 1 101 ? -7.221 -11.149 -1.258 1.00 92.81 101 ASN A O 1
ATOM 816 N N . SER A 1 102 ? -7.835 -9.238 -0.246 1.00 90.12 102 SER A N 1
ATOM 817 C CA . SER A 1 102 ? -9.216 -9.649 0.042 1.00 90.12 102 SER A CA 1
ATOM 818 C C . SER A 1 102 ? -10.042 -9.917 -1.224 1.00 90.12 102 SER A C 1
ATOM 820 O O . SER A 1 102 ? -10.993 -10.695 -1.182 1.00 90.12 102 SER A O 1
ATOM 822 N N . MET A 1 103 ? -9.651 -9.331 -2.360 1.00 91.06 103 MET A N 1
ATOM 823 C CA . MET A 1 103 ? -10.251 -9.556 -3.680 1.00 91.06 103 MET A CA 1
ATOM 824 C C . MET A 1 103 ? -9.577 -10.703 -4.455 1.00 91.06 103 MET A C 1
ATOM 826 O O . MET A 1 103 ? -9.899 -10.938 -5.616 1.00 91.06 103 MET A O 1
ATOM 830 N N . GLY A 1 104 ? -8.642 -11.428 -3.833 1.00 91.38 104 GLY A N 1
ATOM 831 C CA . GLY A 1 104 ? -7.950 -12.572 -4.431 1.00 91.38 104 GLY A CA 1
ATOM 832 C C . GLY A 1 104 ? -6.664 -12.228 -5.187 1.00 91.38 104 GLY A C 1
ATOM 833 O O . GLY A 1 104 ? -6.002 -13.143 -5.682 1.00 91.38 104 GLY A O 1
ATOM 834 N N . PHE A 1 105 ? -6.265 -10.951 -5.244 1.00 88.88 105 PHE A N 1
ATOM 835 C CA . PHE A 1 105 ? -4.989 -10.555 -5.841 1.00 88.88 105 PHE A CA 1
ATOM 836 C C . PHE A 1 105 ? -3.820 -10.969 -4.939 1.00 88.88 105 PHE A C 1
ATOM 838 O O . PHE A 1 105 ? -3.860 -10.847 -3.711 1.00 88.88 105 PHE A O 1
ATOM 845 N N . LYS A 1 106 ? -2.754 -11.482 -5.549 1.00 83.62 106 LYS A N 1
ATOM 846 C CA . LYS A 1 106 ? -1.563 -11.954 -4.837 1.00 83.62 106 LYS A CA 1
ATOM 847 C C . LYS A 1 106 ? -0.333 -11.267 -5.394 1.00 83.62 106 LYS A C 1
ATOM 849 O O . LYS A 1 106 ? -0.254 -11.019 -6.595 1.00 83.62 106 LYS A O 1
ATOM 854 N N . VAL A 1 107 ? 0.625 -10.993 -4.515 1.00 78.44 107 VAL A N 1
ATOM 855 C CA . VAL A 1 107 ? 1.969 -10.621 -4.949 1.00 78.44 107 VAL A CA 1
ATOM 856 C C . VAL A 1 107 ? 2.596 -11.875 -5.574 1.00 78.44 107 VAL A C 1
ATOM 858 O O . VAL A 1 107 ? 2.602 -12.919 -4.914 1.00 78.44 107 VAL A O 1
ATOM 861 N N . PRO A 1 108 ? 3.026 -11.822 -6.846 1.00 73.56 108 PRO A N 1
ATOM 862 C CA . PRO A 1 108 ? 3.639 -12.967 -7.513 1.00 73.56 108 PRO A CA 1
ATOM 863 C C . PRO A 1 108 ? 4.954 -13.344 -6.827 1.00 73.56 108 PRO A C 1
ATOM 865 O O . PRO A 1 108 ? 5.658 -12.476 -6.303 1.00 73.56 108 PRO A O 1
ATOM 868 N N . LYS A 1 109 ? 5.299 -14.636 -6.826 1.00 71.38 109 LYS A N 1
ATOM 869 C CA . LYS A 1 109 ? 6.610 -15.079 -6.337 1.00 71.38 109 LYS A CA 1
ATOM 870 C C . LYS A 1 109 ? 7.685 -14.770 -7.376 1.00 71.38 109 LYS A C 1
ATOM 872 O O . LYS A 1 109 ? 7.390 -14.646 -8.559 1.00 71.38 109 LYS A O 1
ATOM 877 N N . SER A 1 110 ? 8.947 -14.718 -6.951 1.00 64.38 110 SER A N 1
ATOM 878 C CA . SER A 1 110 ? 10.101 -14.548 -7.852 1.00 64.38 1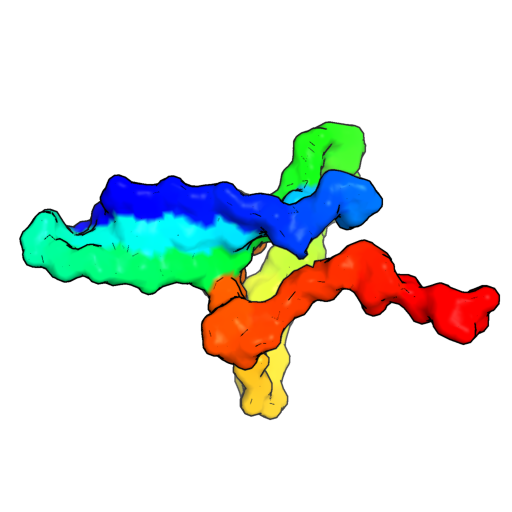10 SER A CA 1
ATOM 879 C C . SER A 1 110 ? 10.145 -15.549 -8.992 1.00 64.38 110 SER A C 1
ATOM 881 O O . SER A 1 110 ? 10.447 -15.180 -10.123 1.00 64.38 110 SER A O 1
ATOM 883 N N . THR A 1 111 ? 9.778 -16.792 -8.707 1.00 62.81 111 THR A N 1
ATOM 884 C CA . THR A 1 111 ? 9.684 -17.875 -9.686 1.00 62.81 111 THR A CA 1
ATOM 885 C C . THR A 1 111 ? 8.611 -17.647 -10.743 1.00 62.81 111 THR A C 1
ATOM 887 O O . THR A 1 111 ? 8.709 -18.220 -11.817 1.00 62.81 111 THR A O 1
ATOM 890 N N . ASP A 1 112 ? 7.609 -16.817 -10.450 1.00 66.81 112 ASP A N 1
ATOM 891 C CA . ASP A 1 112 ? 6.449 -16.590 -11.316 1.00 66.81 112 ASP A CA 1
ATOM 892 C C . ASP A 1 112 ? 6.654 -15.368 -12.235 1.00 66.81 112 ASP A C 1
ATOM 894 O O . ASP A 1 112 ? 5.836 -15.105 -13.113 1.00 66.81 112 ASP A O 1
ATOM 898 N N . LEU A 1 113 ? 7.723 -14.586 -12.016 1.00 66.00 113 LEU A N 1
ATOM 899 C CA . LEU A 1 113 ? 8.038 -13.361 -12.768 1.00 66.00 113 LEU A CA 1
ATOM 900 C C . LEU A 1 113 ? 8.909 -13.609 -14.006 1.00 66.00 113 LEU A C 1
ATOM 902 O O . LEU A 1 113 ? 9.080 -12.707 -14.826 1.00 66.00 113 LEU A O 1
ATOM 906 N N . LEU A 1 114 ? 9.474 -14.809 -14.131 1.00 63.97 114 LEU A N 1
ATOM 907 C CA . LEU A 1 114 ? 10.316 -15.217 -15.244 1.00 63.97 114 LEU A CA 1
ATOM 908 C C . LEU A 1 114 ? 9.750 -16.504 -15.830 1.00 63.97 114 LEU A C 1
ATOM 910 O O . LEU A 1 114 ? 9.570 -17.496 -15.127 1.00 63.97 114 LEU A O 1
ATOM 914 N N . ASP A 1 115 ? 9.474 -16.475 -17.127 1.00 63.66 115 ASP A N 1
ATOM 915 C CA . ASP A 1 115 ? 9.049 -17.654 -17.865 1.00 63.66 115 ASP A CA 1
ATOM 916 C C . ASP A 1 115 ? 10.264 -18.544 -18.154 1.00 63.66 115 ASP A C 1
ATOM 918 O O . ASP A 1 115 ? 10.888 -18.482 -19.215 1.00 63.66 115 ASP A O 1
ATOM 922 N N . PHE A 1 116 ? 10.638 -19.341 -17.156 1.00 61.47 116 PHE A N 1
ATOM 923 C CA . PHE A 1 116 ? 11.678 -20.353 -17.307 1.00 61.47 116 PHE A CA 1
ATOM 924 C C . PHE A 1 116 ? 11.193 -21.585 -18.082 1.00 61.47 116 PHE A C 1
ATOM 926 O O . PHE A 1 116 ? 12.021 -22.414 -18.443 1.00 61.47 116 PHE A O 1
ATOM 933 N N . GLU A 1 117 ? 9.888 -21.732 -18.349 1.00 61.84 117 GLU A N 1
ATOM 934 C CA . GLU A 1 117 ? 9.371 -22.844 -19.164 1.00 61.84 117 GLU A CA 1
ATOM 935 C C . GLU A 1 117 ? 9.728 -22.676 -20.648 1.00 61.84 117 GLU A C 1
ATOM 937 O O . GLU A 1 117 ? 9.795 -23.663 -21.382 1.00 61.84 117 GLU A O 1
ATOM 942 N N . HIS A 1 118 ? 10.018 -21.444 -21.077 1.00 61.25 118 HIS A N 1
ATOM 943 C CA . HIS A 1 118 ? 10.433 -21.116 -22.441 1.00 61.25 118 HIS A CA 1
ATOM 944 C C . HIS A 1 118 ? 11.930 -20.762 -22.572 1.00 61.25 118 HIS A C 1
ATOM 946 O O . HIS A 1 118 ? 12.326 -20.197 -23.596 1.00 61.25 118 HIS A O 1
ATOM 952 N N . CYS A 1 119 ? 12.759 -21.086 -21.569 1.00 52.31 119 CYS A N 1
ATOM 953 C CA . CYS A 1 119 ? 14.213 -20.862 -21.571 1.00 52.31 119 CYS A CA 1
ATOM 954 C C . CYS A 1 119 ? 15.016 -22.166 -21.675 1.00 52.31 119 CYS A C 1
ATOM 956 O O . CYS A 1 119 ? 14.693 -23.132 -20.952 1.00 52.31 119 CYS A O 1
#

Radius of gyration: 16.87 Å; chains: 1; bounding box: 39×36×45 Å

Organism: NCBI:txid1464854